Protein AF-A0A0Q2MQQ7-F1 (afdb_monomer_lite)

Sequence (79 aa):
MGKNGCNVFPTAKVCKFCAGERLDDVVSILKRKGYEVSVEGCLGLCAKYDCGNINVIAGKVEISVRNMEELETAVGGGV

Secondary structure (DSSP, 8-state):
----S---PPEEEEEHHHHGGGHHHHHHHHHHTT-EEEEES--SGGGTS-TT-EEEEETTEEEEESSHHHHHHHHH---

Radius of gyration: 12.97 Å; chains: 1; bounding box: 35×21×34 Å

pLDDT: mean 81.61, std 15.11, range [39.12, 93.5]

Structure (mmCIF, N/CA/C/O backbone):
data_AF-A0A0Q2MQQ7-F1
#
_entry.id   AF-A0A0Q2MQQ7-F1
#
loop_
_atom_site.group_PDB
_atom_site.id
_atom_site.type_symbol
_atom_site.label_atom_id
_atom_site.label_alt_id
_atom_site.label_comp_id
_atom_site.label_asym_id
_atom_site.label_entity_id
_atom_site.label_seq_id
_atom_site.pdbx_PDB_ins_code
_atom_site.Cartn_x
_atom_site.Cartn_y
_atom_site.Cartn_z
_atom_site.occupancy
_atom_site.B_iso_or_equiv
_atom_site.auth_seq_id
_atom_site.auth_comp_id
_atom_site.auth_asym_id
_atom_site.auth_atom_id
_atom_site.pdbx_PDB_model_num
ATOM 1 N N . MET A 1 1 ? -19.693 -10.853 20.775 1.00 43.62 1 MET A N 1
ATOM 2 C CA . MET A 1 1 ? -19.016 -9.538 20.706 1.00 43.62 1 MET A CA 1
ATOM 3 C C . MET A 1 1 ? -19.743 -8.704 19.645 1.00 43.62 1 MET A C 1
ATOM 5 O O . MET A 1 1 ? -19.615 -9.036 18.483 1.00 43.62 1 MET A O 1
ATOM 9 N N . GLY A 1 2 ? -20.806 -7.950 19.959 1.00 40.25 2 GLY A N 1
ATOM 10 C CA . GLY A 1 2 ? -20.805 -6.520 20.333 1.00 40.25 2 GLY A CA 1
ATOM 11 C C . GLY A 1 2 ? -20.397 -5.623 19.147 1.00 40.25 2 GLY A C 1
ATOM 12 O O . GLY A 1 2 ? -19.291 -5.806 18.671 1.00 40.25 2 GLY A O 1
ATOM 13 N N . LYS A 1 3 ? -21.154 -4.658 18.603 1.00 43.69 3 LYS A N 1
ATOM 14 C CA . LYS A 1 3 ? -22.518 -4.115 18.773 1.00 43.69 3 LYS A CA 1
ATOM 15 C C . LYS A 1 3 ? -22.913 -3.428 17.438 1.00 43.69 3 LYS A C 1
ATOM 17 O O . LYS A 1 3 ? -22.040 -3.147 16.628 1.00 43.69 3 LYS A O 1
ATOM 22 N N . ASN A 1 4 ? -24.203 -3.139 17.237 1.00 58.72 4 ASN A N 1
ATOM 23 C CA . ASN A 1 4 ? -24.731 -2.248 16.190 1.00 58.72 4 ASN A CA 1
ATOM 24 C C . ASN A 1 4 ? -23.876 -0.978 15.982 1.00 58.72 4 ASN A C 1
ATOM 26 O O . ASN A 1 4 ? -23.686 -0.209 16.923 1.00 58.72 4 ASN A O 1
ATOM 30 N N . GLY A 1 5 ? -23.429 -0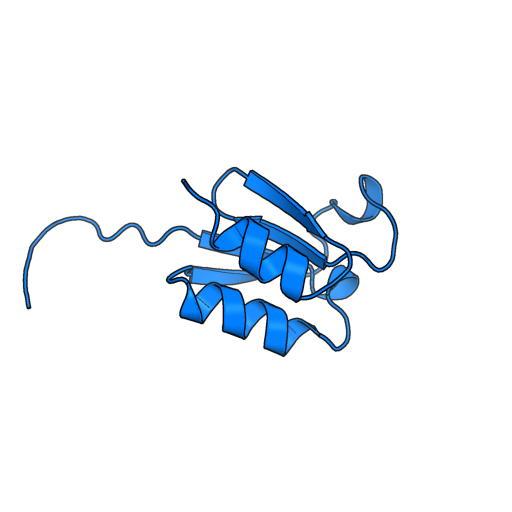.754 14.748 1.00 42.22 5 GLY A N 1
ATOM 31 C CA . GLY A 1 5 ? -22.686 0.418 14.285 1.00 42.22 5 GLY A CA 1
ATOM 32 C C . GLY A 1 5 ? -21.989 0.047 12.979 1.00 42.22 5 GLY A C 1
ATOM 33 O O . GLY A 1 5 ? -21.422 -1.037 12.891 1.00 42.22 5 GLY A O 1
ATOM 34 N N . CYS A 1 6 ? -22.090 0.862 11.934 1.00 45.28 6 CYS A N 1
ATOM 35 C CA . CYS A 1 6 ? -21.443 0.594 10.651 1.00 45.28 6 CYS A CA 1
ATOM 36 C C . CYS A 1 6 ? -19.929 0.389 10.868 1.00 45.28 6 CYS A C 1
ATOM 38 O O . CYS A 1 6 ? -19.209 1.367 11.054 1.00 45.28 6 CYS A O 1
ATOM 40 N N . ASN A 1 7 ? -19.441 -0.856 10.882 1.00 48.09 7 ASN A N 1
ATOM 41 C CA . ASN A 1 7 ? -18.008 -1.152 10.908 1.00 48.09 7 ASN A CA 1
ATOM 42 C C . ASN A 1 7 ? -17.440 -0.789 9.535 1.00 48.09 7 ASN A C 1
ATOM 44 O O . ASN A 1 7 ? -17.355 -1.625 8.639 1.00 48.09 7 ASN A O 1
ATOM 48 N N . VAL A 1 8 ? -17.123 0.490 9.345 1.00 57.03 8 VAL A N 1
ATOM 49 C CA . VAL A 1 8 ? -16.410 0.964 8.162 1.00 57.03 8 VAL A CA 1
ATOM 50 C C . VAL A 1 8 ? -14.948 0.581 8.362 1.00 57.03 8 VAL A C 1
ATOM 52 O O . VAL A 1 8 ? -14.176 1.338 8.949 1.00 57.03 8 VAL A O 1
ATOM 55 N N . PHE A 1 9 ? -14.577 -0.629 7.941 1.00 59.03 9 PHE A N 1
ATOM 56 C CA . PHE A 1 9 ? -13.167 -0.985 7.832 1.00 59.03 9 PHE A CA 1
ATOM 57 C C . PHE A 1 9 ? -12.514 -0.020 6.835 1.00 59.03 9 PHE A C 1
ATOM 59 O O . PHE A 1 9 ? -13.085 0.234 5.769 1.00 59.03 9 PHE A O 1
ATOM 66 N N . PRO A 1 10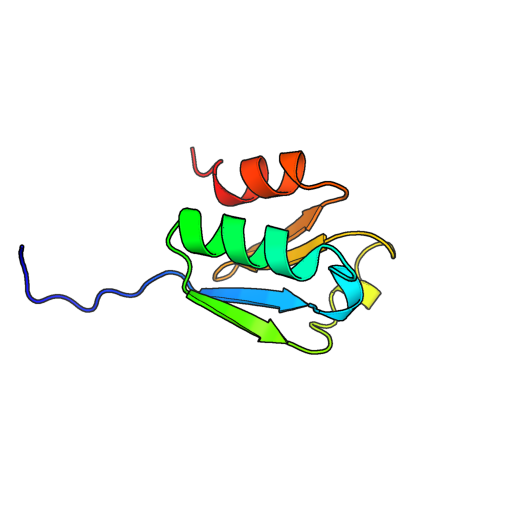 ? -11.352 0.567 7.155 1.00 81.56 10 PRO A N 1
ATOM 67 C CA . PRO A 1 10 ? -10.659 1.403 6.193 1.00 81.56 10 PRO A CA 1
ATOM 68 C C . PRO A 1 10 ? -10.270 0.543 4.981 1.00 81.56 10 PRO A C 1
ATOM 70 O O . PRO A 1 10 ? -9.698 -0.535 5.120 1.00 81.56 10 PRO A O 1
ATOM 73 N N . THR A 1 11 ? -10.601 0.990 3.773 1.00 90.38 11 THR A N 1
ATOM 74 C CA . THR A 1 11 ? -10.274 0.255 2.541 1.00 90.38 11 THR A CA 1
ATOM 75 C C . THR A 1 11 ? -8.859 0.583 2.085 1.00 90.38 11 THR A C 1
ATOM 77 O O . THR A 1 11 ? -8.483 1.753 2.099 1.00 90.38 11 THR A O 1
ATOM 80 N N . ALA A 1 12 ? -8.097 -0.394 1.605 1.00 92.19 12 ALA A N 1
ATOM 81 C CA . ALA A 1 12 ? -6.813 -0.183 0.950 1.00 92.19 12 ALA A CA 1
ATOM 82 C C . ALA A 1 12 ? -6.855 -0.680 -0.500 1.00 92.19 12 ALA A C 1
ATOM 84 O O . ALA A 1 12 ? -7.322 -1.781 -0.769 1.00 92.19 12 ALA A O 1
ATOM 85 N N . LYS A 1 13 ? -6.351 0.109 -1.449 1.00 93.31 13 LYS A N 1
ATOM 86 C CA . LYS A 1 13 ? -6.187 -0.304 -2.847 1.00 93.31 13 LYS A CA 1
ATOM 87 C C . LYS A 1 13 ? -4.718 -0.533 -3.143 1.00 93.31 13 LYS A C 1
ATOM 89 O O . LYS A 1 13 ? -3.902 0.337 -2.854 1.00 93.31 13 LYS A O 1
ATOM 94 N N . VAL A 1 14 ? -4.385 -1.664 -3.749 1.00 91.19 14 VAL A N 1
ATOM 95 C CA . VAL A 1 14 ? -3.009 -2.031 -4.107 1.00 91.19 14 VAL A CA 1
ATOM 96 C C . VAL A 1 14 ? -2.886 -2.103 -5.619 1.00 91.19 14 VAL A C 1
ATOM 98 O O . VAL A 1 14 ? -3.720 -2.713 -6.283 1.00 91.19 14 VAL A O 1
ATOM 101 N N . CYS A 1 15 ? -1.837 -1.500 -6.172 1.00 89.88 15 CYS A N 1
ATOM 102 C CA . CYS A 1 15 ? -1.526 -1.641 -7.589 1.00 89.88 15 CYS A CA 1
ATOM 103 C C . CYS A 1 15 ? -0.749 -2.941 -7.838 1.00 89.88 15 CYS A C 1
ATOM 105 O O . CYS A 1 15 ? 0.404 -3.051 -7.413 1.00 89.88 15 CYS A O 1
ATOM 107 N N . LYS A 1 16 ? -1.330 -3.897 -8.576 1.00 86.38 16 LYS A N 1
ATOM 108 C CA . LYS A 1 16 ? -0.671 -5.180 -8.883 1.00 86.38 16 LYS A CA 1
ATOM 109 C C . LYS A 1 16 ? 0.631 -5.005 -9.665 1.00 86.38 16 LYS A C 1
ATOM 111 O O . LYS A 1 16 ? 1.572 -5.757 -9.453 1.00 86.38 16 LYS A O 1
ATOM 116 N N . PHE A 1 17 ? 0.699 -4.003 -10.546 1.00 86.50 17 PHE A N 1
ATOM 117 C CA . PHE A 1 17 ? 1.897 -3.756 -11.351 1.00 86.50 17 PHE A CA 1
ATOM 118 C C . PHE A 1 17 ? 3.029 -3.139 -10.533 1.00 86.50 17 PHE A C 1
ATOM 120 O O . PHE A 1 17 ? 4.176 -3.527 -10.715 1.00 86.50 17 PHE A O 1
ATOM 127 N N . CYS A 1 18 ? 2.716 -2.206 -9.625 1.00 85.25 18 CYS A N 1
ATOM 128 C CA . CYS A 1 18 ? 3.746 -1.586 -8.793 1.00 85.25 18 CYS A CA 1
ATOM 129 C C . CYS A 1 18 ? 4.205 -2.561 -7.673 1.00 85.25 18 CYS A C 1
ATOM 131 O O . CYS A 1 18 ? 5.377 -2.577 -7.317 1.00 85.25 18 CYS A O 1
ATOM 133 N N . ALA A 1 19 ? 3.313 -3.417 -7.150 1.00 85.12 19 ALA A N 1
ATOM 134 C CA . ALA A 1 19 ? 3.667 -4.421 -6.138 1.00 85.12 19 ALA A CA 1
ATOM 135 C C . ALA A 1 19 ? 4.416 -5.645 -6.708 1.00 85.12 19 ALA A C 1
ATOM 137 O O . ALA A 1 19 ? 5.225 -6.245 -6.001 1.00 85.12 19 ALA A O 1
ATOM 138 N N . GLY A 1 20 ? 4.169 -6.009 -7.972 1.00 86.69 20 GLY A N 1
ATOM 139 C CA . GLY A 1 20 ? 4.861 -7.107 -8.649 1.00 86.69 20 GLY A CA 1
ATOM 140 C C . GLY A 1 20 ? 4.758 -8.432 -7.888 1.00 86.69 20 GLY A C 1
ATOM 141 O O . GLY A 1 20 ? 3.688 -8.806 -7.411 1.00 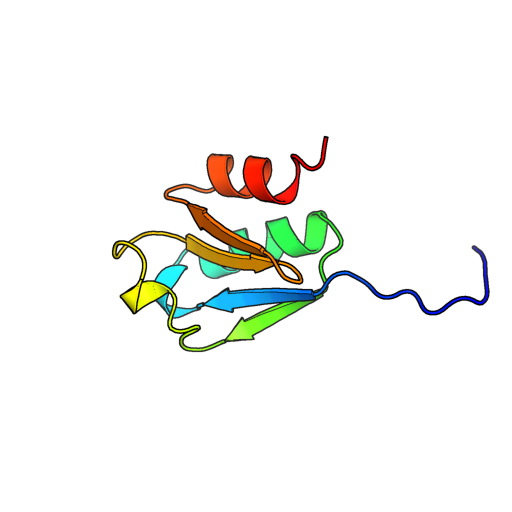86.69 20 GLY A O 1
ATOM 142 N N . GLU A 1 21 ? 5.886 -9.128 -7.743 1.00 88.81 21 GLU A N 1
ATOM 143 C CA . GLU A 1 21 ? 5.981 -10.413 -7.030 1.00 88.81 21 GLU A CA 1
ATOM 144 C C . GLU A 1 21 ? 5.647 -10.308 -5.532 1.00 88.81 21 GLU A C 1
ATOM 146 O O . GLU A 1 21 ? 5.259 -11.293 -4.915 1.00 88.81 21 GLU A O 1
ATOM 151 N N . ARG A 1 22 ? 5.730 -9.103 -4.953 1.00 90.00 22 ARG A N 1
ATOM 152 C CA . ARG A 1 22 ? 5.467 -8.832 -3.528 1.00 90.00 22 ARG A CA 1
ATOM 153 C C . ARG A 1 22 ? 3.992 -8.562 -3.233 1.00 90.00 22 ARG A C 1
ATOM 155 O O . ARG A 1 22 ? 3.645 -8.171 -2.120 1.00 90.00 22 ARG A O 1
ATOM 162 N N . LEU A 1 23 ? 3.113 -8.699 -4.228 1.00 90.75 23 LEU A N 1
ATOM 163 C CA . LEU A 1 23 ? 1.691 -8.388 -4.097 1.00 90.75 23 LEU A CA 1
ATOM 164 C C . LEU A 1 23 ? 1.038 -9.116 -2.916 1.00 90.75 23 LEU A C 1
ATOM 166 O O . LEU A 1 23 ? 0.293 -8.490 -2.162 1.00 90.75 23 LEU A O 1
ATOM 170 N N . ASP A 1 24 ? 1.324 -10.406 -2.744 1.00 92.62 24 ASP A N 1
ATOM 171 C CA . ASP A 1 24 ? 0.709 -11.208 -1.683 1.00 92.62 24 ASP A CA 1
ATOM 172 C C . ASP A 1 24 ? 1.130 -10.718 -0.287 1.00 92.62 24 ASP A C 1
ATOM 174 O O . ASP A 1 24 ? 0.281 -10.484 0.577 1.00 92.62 24 ASP A O 1
ATOM 178 N N . ASP A 1 25 ? 2.418 -10.408 -0.107 1.00 92.75 25 ASP A N 1
ATOM 179 C CA . ASP A 1 25 ? 2.955 -9.853 1.139 1.00 92.75 25 ASP A CA 1
ATOM 180 C C . ASP A 1 25 ? 2.322 -8.498 1.483 1.00 92.75 25 ASP A C 1
ATOM 182 O O . ASP A 1 25 ? 1.932 -8.245 2.628 1.00 92.75 25 ASP A O 1
ATOM 186 N N . VAL A 1 26 ? 2.174 -7.624 0.480 1.00 91.50 26 VAL A N 1
ATOM 187 C CA . VAL A 1 26 ? 1.552 -6.297 0.629 1.00 91.50 26 VAL A CA 1
ATOM 188 C C . VAL A 1 26 ? 0.096 -6.439 1.069 1.00 91.50 26 VAL A C 1
ATOM 190 O O . VAL A 1 26 ? -0.334 -5.792 2.028 1.00 91.50 26 VAL A O 1
ATOM 193 N N . VAL A 1 27 ? -0.662 -7.315 0.406 1.00 93.12 27 VAL A N 1
ATOM 194 C CA . VAL A 1 27 ? -2.060 -7.600 0.756 1.00 93.12 27 VAL A CA 1
ATOM 195 C C . VAL A 1 27 ? -2.155 -8.183 2.166 1.00 93.12 27 VAL A C 1
ATOM 197 O O . VAL A 1 27 ? -3.021 -7.772 2.942 1.00 93.12 27 VAL A O 1
ATOM 200 N N . SER A 1 28 ? -1.260 -9.104 2.522 1.00 93.50 28 SER A N 1
ATOM 201 C CA . SER A 1 28 ? -1.212 -9.739 3.840 1.00 93.50 28 SER A CA 1
ATOM 202 C C . SER A 1 28 ? -0.977 -8.723 4.959 1.00 93.50 28 SER A C 1
ATOM 204 O O . SER A 1 28 ? -1.700 -8.722 5.956 1.00 93.50 28 SER A O 1
ATOM 206 N N . ILE A 1 29 ? -0.032 -7.792 4.799 1.00 91.50 29 ILE A N 1
ATOM 207 C CA . ILE A 1 29 ? 0.215 -6.715 5.776 1.00 91.50 29 ILE A CA 1
ATOM 208 C C . ILE A 1 29 ? -1.012 -5.833 5.962 1.00 91.50 29 ILE A C 1
ATOM 210 O O . ILE A 1 29 ? -1.428 -5.601 7.096 1.00 91.50 29 ILE A O 1
ATOM 214 N N . LEU A 1 30 ? -1.615 -5.369 4.869 1.00 90.62 30 LEU A N 1
ATOM 215 C CA . LEU A 1 30 ? -2.776 -4.482 4.935 1.00 90.62 30 LEU A CA 1
ATOM 216 C C . LEU A 1 30 ? -3.967 -5.168 5.618 1.00 90.62 30 LEU A C 1
ATOM 218 O O . LEU A 1 30 ? -4.584 -4.584 6.509 1.00 90.62 30 LEU A O 1
ATOM 222 N N . LYS A 1 31 ? -4.230 -6.440 5.292 1.00 90.69 31 LYS A N 1
ATOM 223 C CA . LYS A 1 31 ? -5.262 -7.243 5.967 1.00 90.69 31 LYS A 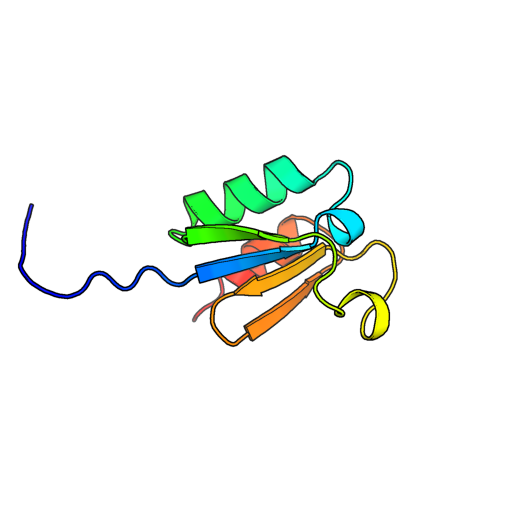CA 1
ATOM 224 C C . LYS A 1 31 ? -4.962 -7.442 7.452 1.00 90.69 31 LYS A C 1
ATOM 226 O O . LYS A 1 31 ? -5.853 -7.257 8.277 1.00 90.69 31 LYS A O 1
ATOM 231 N N . ARG A 1 32 ? -3.711 -7.759 7.819 1.00 89.94 32 ARG A N 1
ATOM 232 C CA . ARG A 1 32 ? -3.280 -7.880 9.229 1.00 89.94 32 ARG A CA 1
ATOM 233 C C . ARG A 1 32 ? -3.460 -6.576 10.009 1.00 89.94 32 ARG A C 1
ATOM 235 O O . ARG A 1 32 ? -3.676 -6.616 11.216 1.00 89.94 32 ARG A O 1
ATOM 242 N N . LYS A 1 33 ? -3.405 -5.431 9.327 1.00 86.62 33 LYS A N 1
ATOM 243 C CA . LYS A 1 33 ? -3.635 -4.093 9.893 1.00 86.62 33 LYS A CA 1
ATOM 244 C C . LYS A 1 33 ? -5.116 -3.688 9.920 1.00 86.62 33 LYS A C 1
ATOM 246 O O . LYS A 1 33 ? -5.425 -2.579 10.339 1.00 86.62 33 LYS A O 1
ATOM 251 N N . GLY A 1 34 ? -6.026 -4.576 9.516 1.00 88.06 34 GLY A N 1
ATOM 252 C CA . GLY A 1 34 ? -7.472 -4.353 9.574 1.00 88.06 34 GLY A CA 1
ATOM 253 C C . GLY A 1 34 ? -8.054 -3.616 8.368 1.00 88.06 34 GLY A C 1
ATOM 254 O O . GLY A 1 34 ? -9.197 -3.169 8.441 1.00 88.06 34 GLY A O 1
ATOM 255 N N . TYR A 1 35 ? -7.296 -3.488 7.273 1.00 90.00 35 TYR A N 1
ATOM 256 C CA . TYR A 1 35 ? -7.807 -2.902 6.038 1.00 90.00 35 TYR A CA 1
ATOM 257 C C . TYR A 1 35 ? -8.556 -3.932 5.192 1.00 90.00 35 TYR A C 1
ATOM 259 O O . TYR A 1 35 ? -8.126 -5.079 5.043 1.00 90.00 35 TYR A O 1
ATOM 267 N N . GLU A 1 36 ? -9.632 -3.487 4.549 1.00 90.75 36 GLU A N 1
ATOM 268 C CA . GLU A 1 36 ? -10.256 -4.230 3.455 1.00 90.75 36 GLU A CA 1
ATOM 269 C C . GLU A 1 36 ? -9.490 -3.945 2.157 1.00 90.75 36 GLU A C 1
ATOM 271 O O . GLU A 1 36 ? -9.439 -2.804 1.701 1.00 90.75 36 GLU A O 1
ATOM 276 N N . VAL A 1 37 ? -8.844 -4.959 1.576 1.00 92.00 37 VAL A N 1
ATOM 277 C CA . VAL A 1 37 ? -7.893 -4.763 0.470 1.00 92.00 37 VAL A CA 1
ATOM 278 C C . VAL A 1 37 ? -8.522 -5.080 -0.888 1.00 92.00 37 VAL A C 1
ATOM 280 O O . VAL A 1 37 ? -8.940 -6.216 -1.108 1.00 92.00 37 VAL A O 1
ATOM 283 N N . SER A 1 38 ? -8.497 -4.119 -1.818 1.00 93.38 38 SER A N 1
ATOM 284 C CA . SER A 1 38 ? -8.774 -4.324 -3.249 1.00 93.38 38 SER A CA 1
ATOM 285 C C . SER A 1 38 ? -7.477 -4.304 -4.052 1.00 93.38 38 SER A C 1
ATOM 287 O O . SER A 1 38 ? -6.650 -3.403 -3.894 1.00 93.38 38 SER A O 1
ATOM 289 N N . VAL A 1 39 ? -7.296 -5.283 -4.934 1.00 91.69 39 VAL A N 1
ATOM 290 C CA . VAL A 1 39 ? -6.155 -5.327 -5.853 1.00 91.69 39 VAL A CA 1
ATOM 291 C C . VAL A 1 39 ? -6.604 -4.814 -7.211 1.00 91.69 39 VAL A C 1
ATOM 293 O O . VAL A 1 39 ? -7.419 -5.434 -7.887 1.00 91.69 39 VAL A O 1
ATOM 296 N N . GLU A 1 40 ? -6.026 -3.695 -7.623 1.00 89.44 40 GLU A N 1
ATOM 297 C CA . GLU A 1 40 ? -6.316 -3.039 -8.890 1.00 89.44 40 GLU A CA 1
ATOM 298 C C . GLU A 1 40 ? -5.170 -3.248 -9.880 1.00 89.44 40 GLU A C 1
ATOM 300 O O . GLU A 1 40 ? -4.024 -3.509 -9.504 1.00 89.44 40 GLU A O 1
ATOM 305 N N . GLY A 1 41 ? -5.471 -3.101 -11.172 1.00 84.00 41 GLY 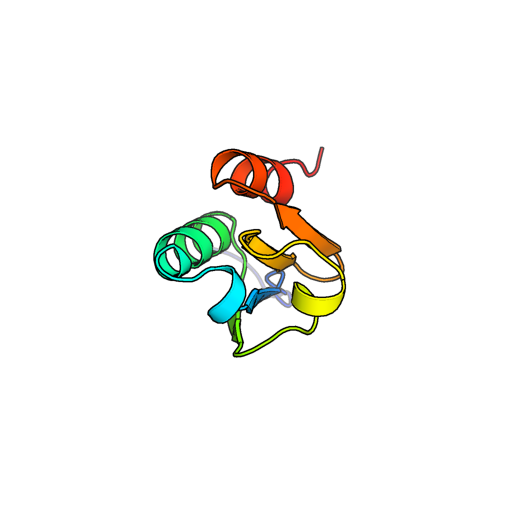A N 1
ATOM 306 C CA . GLY A 1 41 ? -4.463 -3.136 -12.228 1.00 84.00 41 GLY A CA 1
ATOM 307 C C . GLY A 1 41 ? -3.418 -2.039 -12.040 1.00 84.00 41 GLY A C 1
ATOM 308 O O . GLY A 1 41 ? -2.314 -2.297 -11.572 1.00 84.00 41 GLY A O 1
ATOM 309 N N . CYS A 1 42 ? -3.780 -0.808 -12.397 1.00 81.50 42 CYS A N 1
ATOM 310 C CA . CYS A 1 42 ? -2.954 0.374 -12.194 1.00 81.50 42 CYS A CA 1
ATOM 311 C C . CYS A 1 42 ? -3.756 1.435 -11.442 1.00 81.50 42 CYS A C 1
ATOM 313 O O . CYS A 1 42 ? -4.876 1.749 -11.830 1.00 81.50 42 CYS A O 1
ATOM 315 N N . LEU A 1 43 ? -3.165 2.010 -10.395 1.00 82.50 43 LEU A N 1
ATOM 316 C CA . LEU A 1 43 ? -3.763 3.105 -9.624 1.00 82.50 43 LEU A CA 1
ATOM 317 C C . LEU A 1 43 ? -3.372 4.497 -10.149 1.00 82.50 43 LEU A C 1
ATOM 319 O O . LEU A 1 43 ? -3.633 5.495 -9.489 1.00 82.50 43 LEU A O 1
ATOM 323 N N . GLY A 1 44 ? -2.658 4.582 -11.277 1.00 81.62 44 GLY A N 1
ATOM 324 C CA . GLY A 1 44 ? -2.066 5.833 -11.774 1.00 81.62 44 GLY A CA 1
ATOM 325 C C . GLY A 1 44 ? -0.873 6.338 -10.948 1.00 81.62 44 GLY A C 1
ATOM 326 O O . GLY A 1 44 ? -0.129 7.198 -11.405 1.00 81.62 44 GLY A O 1
ATOM 327 N N . LEU A 1 45 ? -0.622 5.750 -9.774 1.00 81.88 45 LEU A N 1
ATOM 328 C CA . LEU A 1 45 ? 0.485 6.113 -8.884 1.00 81.88 45 LEU A CA 1
ATOM 329 C C . LEU A 1 45 ? 1.865 5.857 -9.503 1.00 81.88 45 LEU A C 1
ATOM 331 O O . LEU A 1 45 ? 2.788 6.623 -9.265 1.00 81.88 45 LEU A O 1
ATOM 335 N N . CYS A 1 46 ? 1.989 4.851 -10.370 1.00 76.00 46 CYS A N 1
ATOM 336 C CA . CYS A 1 46 ? 3.222 4.581 -11.113 1.00 76.00 46 CYS A CA 1
ATOM 337 C C . CYS A 1 46 ? 3.592 5.713 -12.122 1.00 76.00 46 CYS A C 1
ATOM 339 O O . CYS A 1 46 ? 4.704 5.714 -12.631 1.00 76.00 46 CYS A O 1
ATOM 341 N N . ALA A 1 47 ? 2.699 6.674 -12.421 1.00 79.50 47 ALA A N 1
ATOM 342 C CA . ALA A 1 47 ? 3.030 7.881 -13.203 1.00 79.50 47 ALA A CA 1
ATOM 343 C C . ALA A 1 47 ? 3.487 9.065 -12.327 1.00 79.50 47 ALA A C 1
ATOM 345 O O . ALA A 1 47 ? 4.035 10.041 -12.832 1.00 79.50 47 ALA A O 1
ATOM 346 N N . LYS A 1 48 ? 3.224 8.987 -11.018 1.00 82.38 48 LYS A N 1
ATOM 347 C CA . LYS A 1 48 ? 3.543 10.014 -10.018 1.00 82.38 48 LYS A CA 1
ATOM 348 C C . LYS A 1 48 ? 4.792 9.662 -9.205 1.00 82.38 48 LYS A C 1
ATOM 350 O O . LYS A 1 48 ? 5.496 10.562 -8.761 1.00 82.38 48 LYS A O 1
ATOM 355 N N . TYR A 1 49 ? 5.044 8.372 -9.006 1.00 84.19 49 TYR A N 1
ATOM 356 C CA . TYR A 1 49 ? 6.130 7.830 -8.196 1.00 84.19 49 TYR A CA 1
ATOM 357 C C . TYR A 1 49 ? 7.061 6.939 -9.020 1.00 84.19 49 TYR A C 1
ATOM 359 O O . TYR A 1 49 ? 6.661 6.403 -10.053 1.00 84.19 49 TYR A O 1
ATOM 367 N N . ASP A 1 50 ? 8.287 6.759 -8.525 1.00 78.75 50 ASP A N 1
ATOM 368 C CA . ASP A 1 50 ? 9.308 5.936 -9.174 1.00 78.75 50 ASP A CA 1
ATOM 369 C C . ASP A 1 50 ? 8.862 4.478 -9.378 1.00 78.75 50 ASP A C 1
ATOM 371 O O . ASP A 1 50 ? 8.174 3.870 -8.548 1.00 78.75 50 ASP A O 1
ATOM 375 N N . CYS A 1 51 ? 9.314 3.893 -10.489 1.00 76.81 51 CYS A N 1
ATOM 376 C CA . CYS A 1 51 ? 9.127 2.477 -10.777 1.00 76.81 51 CYS A CA 1
ATOM 377 C C . CYS A 1 51 ? 9.869 1.612 -9.743 1.00 76.81 51 CYS A C 1
ATOM 379 O O . CYS A 1 51 ? 11.004 1.906 -9.375 1.00 76.81 51 CYS A O 1
ATOM 381 N N . GLY A 1 52 ? 9.239 0.522 -9.299 1.00 77.38 52 GLY A N 1
ATOM 382 C CA . GLY A 1 52 ? 9.778 -0.369 -8.262 1.00 77.38 52 GLY A CA 1
ATOM 383 C C . GLY A 1 52 ? 9.307 -0.049 -6.839 1.00 77.38 52 GLY A C 1
ATOM 384 O O . GLY A 1 52 ? 9.572 -0.832 -5.928 1.00 77.38 52 GLY A O 1
ATOM 385 N N . ASN A 1 53 ? 8.566 1.046 -6.643 1.00 87.94 53 ASN A N 1
ATOM 386 C CA . ASN A 1 53 ? 7.892 1.326 -5.378 1.00 87.94 53 ASN A CA 1
ATOM 387 C C . ASN A 1 53 ? 6.613 0.493 -5.227 1.00 87.94 53 ASN A C 1
ATOM 389 O O . ASN A 1 53 ? 5.861 0.288 -6.183 1.00 87.94 53 ASN A O 1
ATOM 393 N N . ILE A 1 54 ? 6.297 0.110 -3.992 1.00 88.69 54 ILE A N 1
ATOM 394 C CA . ILE A 1 54 ? 4.960 -0.352 -3.635 1.00 88.69 54 ILE A CA 1
ATOM 395 C C . ILE A 1 54 ? 4.054 0.864 -3.522 1.00 88.69 54 ILE A C 1
ATOM 397 O O . ILE A 1 54 ? 4.279 1.740 -2.687 1.00 88.69 54 ILE A O 1
ATOM 401 N N . ASN A 1 55 ? 2.988 0.860 -4.314 1.00 89.75 55 ASN A N 1
ATOM 402 C CA . ASN A 1 55 ? 1.985 1.911 -4.317 1.00 89.75 55 ASN A CA 1
ATOM 403 C C . ASN A 1 55 ? 0.657 1.383 -3.763 1.00 89.75 55 ASN A C 1
ATOM 405 O O . ASN A 1 55 ? 0.054 0.466 -4.336 1.00 89.75 55 ASN A O 1
ATOM 409 N N . VAL A 1 56 ? 0.205 1.987 -2.665 1.00 89.44 56 VAL A N 1
ATOM 410 C CA . VAL A 1 56 ? -1.030 1.648 -1.951 1.00 89.44 56 VAL A CA 1
ATOM 411 C C . VAL A 1 56 ? -1.831 2.920 -1.682 1.00 89.44 56 VAL A C 1
ATOM 413 O O . VAL A 1 56 ? -1.273 3.942 -1.302 1.00 89.44 56 VAL A O 1
ATOM 416 N N . ILE A 1 57 ? -3.150 2.863 -1.839 1.00 90.69 57 ILE A N 1
ATOM 417 C CA . ILE A 1 57 ? -4.065 3.915 -1.380 1.00 90.69 57 ILE A CA 1
ATOM 418 C C . ILE A 1 57 ? -4.809 3.374 -0.167 1.00 90.69 57 ILE A C 1
ATOM 420 O O . ILE A 1 57 ? -5.713 2.560 -0.327 1.00 90.69 57 ILE A O 1
ATOM 424 N N . ALA A 1 58 ? -4.433 3.801 1.034 1.00 88.88 58 ALA A N 1
ATOM 425 C CA . ALA A 1 58 ? -5.082 3.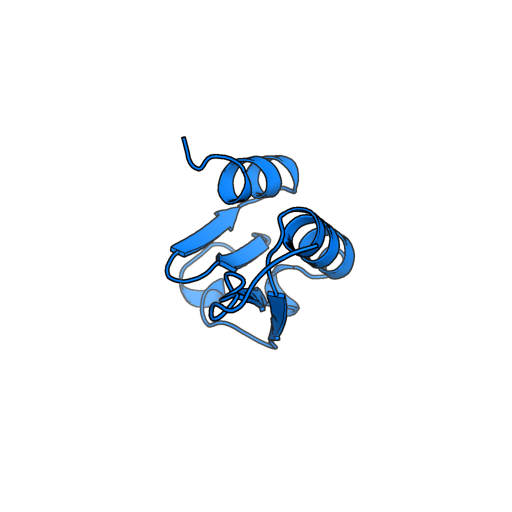417 2.283 1.00 88.88 58 ALA A CA 1
ATOM 426 C C . ALA A 1 58 ? -6.087 4.508 2.693 1.00 88.88 58 ALA A C 1
ATOM 428 O O . ALA A 1 58 ? -5.720 5.606 3.112 1.00 88.88 58 ALA A O 1
ATOM 429 N N . GLY A 1 59 ? -7.380 4.237 2.529 1.00 86.69 59 GLY A N 1
ATOM 430 C CA . GLY A 1 59 ? -8.454 5.203 2.745 1.00 86.69 59 GLY A CA 1
ATOM 431 C C . GLY A 1 59 ? -8.338 6.400 1.797 1.00 86.69 59 GLY A C 1
ATOM 432 O O . GLY A 1 59 ? -8.657 6.293 0.616 1.00 86.69 59 GLY A O 1
ATOM 433 N N . LYS A 1 60 ? -7.893 7.546 2.329 1.00 84.88 60 LYS A N 1
ATOM 434 C CA . LYS A 1 60 ? -7.641 8.791 1.573 1.00 84.88 60 LYS A CA 1
ATOM 435 C C . LYS A 1 60 ? -6.149 9.118 1.419 1.00 84.88 60 LYS A C 1
ATOM 437 O O . LYS A 1 60 ? -5.822 10.169 0.877 1.00 84.88 60 LYS A O 1
ATOM 442 N N . VAL A 1 61 ? -5.262 8.263 1.927 1.00 88.06 61 VAL A N 1
ATOM 443 C CA . VAL A 1 61 ? -3.813 8.492 1.950 1.00 88.06 61 VAL A CA 1
ATOM 444 C C . VAL A 1 61 ? -3.148 7.663 0.858 1.00 88.06 61 VAL A C 1
ATOM 446 O O . VAL A 1 61 ? -3.371 6.457 0.757 1.00 88.06 61 VAL A O 1
ATOM 449 N N . GLU A 1 62 ? -2.321 8.315 0.046 1.00 90.56 62 GLU A N 1
ATOM 450 C CA . GLU A 1 62 ? -1.435 7.651 -0.908 1.00 90.56 62 GLU A CA 1
ATOM 451 C C . GLU A 1 62 ? -0.118 7.297 -0.212 1.00 90.56 62 GLU A C 1
ATOM 453 O O . GLU A 1 62 ? 0.527 8.153 0.392 1.00 90.56 62 GLU A O 1
ATOM 458 N N . ILE A 1 63 ? 0.280 6.033 -0.304 1.00 89.94 63 ILE A N 1
ATOM 459 C CA . ILE A 1 63 ? 1.512 5.491 0.262 1.00 89.94 63 ILE A CA 1
ATOM 460 C C . ILE A 1 63 ? 2.345 4.952 -0.901 1.00 89.94 63 ILE A C 1
ATOM 462 O O . ILE A 1 63 ? 1.902 4.060 -1.626 1.00 89.94 63 ILE A O 1
ATOM 466 N N . SER A 1 64 ? 3.549 5.495 -1.071 1.00 90.75 64 SER A N 1
ATOM 467 C CA . SER A 1 64 ? 4.551 5.031 -2.034 1.00 90.75 64 SER A CA 1
ATOM 468 C C . SER A 1 64 ? 5.849 4.772 -1.285 1.00 90.75 64 SER A C 1
ATOM 470 O O . SER A 1 64 ? 6.484 5.718 -0.823 1.00 90.75 64 SER A O 1
ATOM 472 N N . VAL A 1 65 ? 6.246 3.510 -1.179 1.00 91.69 65 VAL A N 1
ATOM 473 C CA . VAL A 1 65 ? 7.392 3.072 -0.365 1.00 91.69 65 VAL A CA 1
ATOM 474 C C . VAL A 1 65 ? 8.258 2.080 -1.126 1.00 91.69 65 VAL A C 1
ATOM 476 O O . VAL A 1 65 ? 7.767 1.359 -1.996 1.00 91.69 65 VAL A O 1
ATOM 479 N N . ARG A 1 66 ? 9.553 2.008 -0.812 1.00 89.38 66 ARG A N 1
ATOM 480 C CA . ARG A 1 66 ? 10.492 1.145 -1.561 1.00 89.38 66 ARG A CA 1
ATOM 481 C C . ARG A 1 66 ? 10.478 -0.307 -1.085 1.00 89.38 66 ARG A C 1
ATOM 483 O O . ARG A 1 66 ? 10.607 -1.243 -1.877 1.00 89.38 66 ARG A O 1
ATOM 490 N N . ASN A 1 67 ? 10.286 -0.525 0.209 1.00 89.44 67 ASN A N 1
ATOM 491 C CA . ASN A 1 67 ? 10.395 -1.838 0.848 1.00 89.44 67 ASN A CA 1
ATOM 492 C C . ASN A 1 67 ? 9.200 -2.122 1.781 1.00 89.44 67 ASN A C 1
ATOM 494 O O . ASN A 1 67 ? 8.320 -1.285 1.971 1.00 89.44 67 ASN A O 1
ATOM 498 N N . MET A 1 68 ? 9.118 -3.360 2.278 1.00 88.88 68 MET A N 1
ATOM 499 C CA . MET A 1 68 ? 8.003 -3.808 3.121 1.00 88.88 68 MET A CA 1
ATOM 500 C C . MET A 1 68 ? 8.041 -3.161 4.512 1.00 88.88 68 MET A C 1
ATOM 502 O O . MET A 1 68 ? 6.990 -2.911 5.084 1.00 88.88 68 MET A O 1
ATOM 506 N N . GLU A 1 69 ? 9.229 -2.861 5.037 1.00 89.88 69 GLU A N 1
ATOM 507 C CA . GLU A 1 69 ? 9.410 -2.253 6.361 1.00 89.88 69 GLU A CA 1
ATOM 508 C C . GLU A 1 69 ? 8.857 -0.819 6.405 1.00 89.88 69 GLU A C 1
ATOM 510 O O . GLU A 1 69 ? 8.099 -0.453 7.308 1.00 89.88 69 GLU A O 1
ATOM 515 N N . GLU A 1 70 ? 9.139 -0.032 5.364 1.00 90.69 70 GLU A N 1
ATOM 516 C CA . GLU A 1 70 ? 8.524 1.278 5.151 1.00 90.69 70 GLU A CA 1
ATOM 517 C C . GLU A 1 70 ? 7.003 1.163 4.997 1.00 90.69 70 GLU A C 1
ATOM 519 O O . GLU A 1 70 ? 6.276 1.990 5.546 1.00 90.69 70 GLU A O 1
ATOM 524 N N . LEU A 1 71 ? 6.504 0.130 4.300 1.00 89.88 71 LEU A N 1
ATOM 525 C CA . LEU A 1 71 ? 5.062 -0.100 4.175 1.00 89.88 71 LEU A CA 1
ATOM 526 C C . LEU A 1 71 ? 4.429 -0.351 5.542 1.00 89.88 71 LEU A C 1
ATOM 528 O O . LEU A 1 71 ? 3.447 0.306 5.873 1.00 89.88 71 LEU A O 1
ATOM 532 N N . GLU A 1 72 ? 4.981 -1.274 6.332 1.00 88.75 72 GLU A N 1
ATOM 533 C CA . GLU A 1 72 ? 4.479 -1.618 7.667 1.00 88.75 72 GLU A CA 1
ATOM 534 C C . GLU A 1 72 ? 4.479 -0.414 8.612 1.00 88.75 72 GLU A C 1
ATOM 536 O O . GLU A 1 72 ? 3.530 -0.237 9.385 1.00 88.75 72 GLU A O 1
ATOM 541 N N . THR A 1 73 ? 5.506 0.430 8.503 1.00 88.94 73 THR A N 1
ATOM 542 C CA . THR A 1 73 ? 5.618 1.686 9.247 1.00 88.94 73 THR A CA 1
ATOM 543 C C . THR A 1 73 ? 4.571 2.694 8.781 1.00 88.94 73 THR A C 1
ATOM 545 O O . THR A 1 73 ? 3.862 3.251 9.610 1.00 88.94 73 THR A O 1
ATOM 548 N N . ALA A 1 74 ? 4.394 2.888 7.473 1.00 88.00 74 ALA A N 1
ATOM 549 C CA . ALA A 1 74 ? 3.429 3.843 6.925 1.00 88.00 74 ALA A CA 1
ATOM 550 C C . ALA A 1 74 ? 1.973 3.471 7.250 1.00 88.00 74 ALA A C 1
ATOM 552 O O . ALA A 1 74 ? 1.158 4.343 7.536 1.00 88.00 74 ALA A O 1
ATOM 553 N N . VAL A 1 75 ? 1.639 2.176 7.243 1.00 85.06 75 VAL A N 1
ATOM 554 C CA . VAL A 1 75 ? 0.279 1.696 7.559 1.00 85.06 75 VAL A CA 1
ATOM 555 C C . VAL A 1 75 ? 0.044 1.504 9.061 1.00 85.06 75 VAL A C 1
ATOM 557 O O . VAL A 1 75 ? -1.104 1.389 9.486 1.00 85.06 75 VAL A O 1
ATOM 560 N N . GLY A 1 76 ? 1.112 1.413 9.860 1.00 71.81 76 GLY A N 1
ATOM 561 C CA . GLY A 1 76 ? 1.068 1.239 11.315 1.00 71.81 76 GLY A CA 1
ATOM 562 C C . GLY A 1 76 ? 1.315 2.516 12.123 1.00 71.81 76 GLY A C 1
ATOM 563 O O . GLY A 1 76 ? 0.967 2.551 13.297 1.00 71.81 76 GLY A O 1
ATOM 564 N N . GLY A 1 77 ? 1.897 3.543 11.508 1.00 53.97 77 GLY A N 1
ATOM 565 C CA . GLY A 1 77 ? 2.363 4.782 12.131 1.00 53.97 77 GLY A CA 1
ATOM 566 C C . GLY A 1 77 ? 1.335 5.907 12.144 1.00 53.97 77 GLY A C 1
ATOM 567 O O . GLY A 1 77 ? 1.694 7.061 11.938 1.00 53.97 77 GLY A O 1
ATOM 568 N N . GLY A 1 78 ? 0.064 5.584 12.389 1.00 44.59 78 GLY A N 1
ATOM 569 C CA . GLY A 1 78 ? -0.880 6.558 12.929 1.00 44.59 78 GLY A CA 1
ATOM 570 C C . GLY A 1 78 ? -0.629 6.717 14.427 1.00 44.59 78 GLY A C 1
ATOM 571 O O . GLY A 1 78 ? -1.348 6.117 15.225 1.00 44.59 78 GLY A O 1
ATOM 572 N N . VAL A 1 79 ? 0.417 7.465 14.784 1.00 39.12 79 VAL A N 1
ATOM 573 C CA . VAL A 1 79 ? 0.545 8.132 16.090 1.00 39.12 79 VAL A CA 1
ATOM 574 C C . VAL A 1 79 ? 0.175 9.597 15.939 1.00 39.12 79 VAL A C 1
ATOM 576 O O . VAL A 1 79 ? 0.572 10.196 14.915 1.00 39.12 79 VAL A O 1
#

Foldseek 3Di:
DDDDDPPPQWAKEWACQQCPPVVVVLVVLCVVLRHHYDYDNDPCVCVVDPRQWTWMCTRPDTDTHNDVVSSNCVSVVPD

Organism: NCBI:txid277988